Protein AF-A0A418GH35-F1 (afdb_monomer_lite)

pLDDT: mean 96.95, std 5.36, range [60.81, 98.81]

Secondary structure (DSSP, 8-state):
-THHHHHHHHHHTS-----TT--SSSSSHHHHHHHHHHHHHHHHTT-SS-EE-TTS-EE-

Structure (mmCIF, N/CA/C/O backbone):
data_AF-A0A418GH35-F1
#
_entry.id   AF-A0A418GH35-F1
#
loop_
_atom_site.group_PDB
_atom_site.id
_atom_site.type_symbol
_atom_site.label_atom_id
_atom_site.label_alt_id
_atom_site.label_comp_id
_atom_site.label_asym_id
_atom_site.label_entity_id
_atom_site.label_seq_id
_atom_site.pdbx_PDB_ins_code
_atom_site.Cartn_x
_atom_site.Cartn_y
_atom_site.Cartn_z
_atom_site.occupancy
_atom_site.B_iso_or_equiv
_atom_site.auth_seq_id
_atom_site.auth_comp_id
_atom_site.auth_asym_id
_atom_site.auth_atom_id
_atom_site.pdbx_PDB_model_num
ATOM 1 N N . MET A 1 1 ? -13.054 8.501 14.307 1.00 60.81 1 MET A N 1
ATOM 2 C CA . MET A 1 1 ? -12.575 9.287 13.138 1.00 60.81 1 MET A CA 1
ATOM 3 C C . MET A 1 1 ? -11.098 9.670 13.295 1.00 60.81 1 MET A C 1
ATOM 5 O O . MET A 1 1 ? -10.506 10.238 12.389 1.00 60.81 1 MET A O 1
ATOM 9 N N . ASP A 1 2 ? -10.489 9.302 14.424 1.00 79.81 2 ASP A N 1
ATOM 10 C CA . ASP A 1 2 ? -9.251 9.888 14.948 1.00 79.81 2 ASP A CA 1
ATOM 11 C C . ASP A 1 2 ? -7.994 9.401 14.223 1.00 79.81 2 ASP A C 1
ATOM 13 O O . ASP A 1 2 ? -7.010 10.122 14.127 1.00 79.81 2 ASP A O 1
ATOM 17 N N . LYS A 1 3 ? -8.056 8.210 13.613 1.00 91.38 3 LYS A N 1
ATOM 18 C CA . LYS A 1 3 ? -6.937 7.634 12.855 1.00 91.38 3 LYS A CA 1
ATOM 19 C C . LYS A 1 3 ? -6.855 8.109 11.403 1.00 91.38 3 LYS A C 1
ATOM 21 O O . LYS A 1 3 ? -5.936 7.703 10.702 1.00 91.38 3 LYS A O 1
ATOM 26 N N . LEU A 1 4 ? -7.801 8.920 10.914 1.00 96.19 4 LEU A N 1
ATOM 27 C CA . LEU A 1 4 ? -7.818 9.328 9.503 1.00 96.19 4 LEU A CA 1
ATOM 28 C C . LEU A 1 4 ? -6.578 10.154 9.143 1.00 96.19 4 LEU A C 1
ATOM 30 O O . LEU A 1 4 ? -5.889 9.825 8.181 1.00 96.19 4 LEU A O 1
ATOM 34 N N . LEU A 1 5 ? -6.273 11.184 9.940 1.00 96.56 5 LEU A N 1
ATOM 35 C CA . LEU A 1 5 ? -5.098 12.029 9.719 1.00 96.56 5 LEU A CA 1
ATOM 36 C C . LEU A 1 5 ? -3.797 11.239 9.915 1.00 96.56 5 LEU A C 1
ATOM 38 O O . LEU A 1 5 ? -2.896 11.344 9.092 1.00 96.56 5 LEU A O 1
ATOM 42 N N . GLU A 1 6 ? -3.720 10.415 10.961 1.00 96.62 6 GLU A N 1
ATOM 43 C CA . GLU A 1 6 ? -2.561 9.560 11.245 1.00 96.62 6 GLU A CA 1
ATOM 44 C C . GLU A 1 6 ? -2.265 8.594 10.088 1.00 96.62 6 GLU A C 1
ATOM 46 O O . GLU A 1 6 ? -1.144 8.551 9.586 1.00 96.62 6 GLU A O 1
ATOM 51 N N . ARG A 1 7 ? -3.283 7.863 9.612 1.00 97.31 7 ARG A N 1
ATOM 52 C CA . ARG A 1 7 ? -3.162 6.945 8.472 1.00 97.31 7 ARG A CA 1
ATOM 53 C C . ARG A 1 7 ? -2.748 7.687 7.210 1.00 97.31 7 ARG A C 1
ATOM 55 O O . ARG A 1 7 ? -1.813 7.257 6.547 1.00 97.31 7 ARG A O 1
ATOM 62 N N . PHE A 1 8 ? -3.391 8.818 6.916 1.00 98.12 8 PHE A N 1
ATOM 63 C CA . PHE A 1 8 ? -3.036 9.644 5.765 1.00 98.12 8 PHE A CA 1
ATOM 64 C C . PHE A 1 8 ? -1.564 10.073 5.809 1.00 98.12 8 PHE A C 1
ATOM 66 O O . PHE A 1 8 ? -0.837 9.817 4.854 1.00 98.12 8 PHE A O 1
ATOM 73 N N . LEU A 1 9 ? -1.112 10.659 6.925 1.00 97.81 9 LEU A N 1
ATOM 74 C CA . LEU A 1 9 ? 0.273 11.111 7.092 1.00 97.81 9 LEU A CA 1
ATOM 75 C C . LEU A 1 9 ? 1.282 9.956 7.025 1.00 97.81 9 LEU A C 1
ATOM 77 O O . LEU A 1 9 ? 2.359 10.127 6.460 1.00 97.81 9 LEU A O 1
ATOM 81 N N . ASN A 1 10 ? 0.928 8.776 7.539 1.00 97.88 10 ASN A N 1
ATOM 82 C CA . ASN A 1 10 ? 1.769 7.589 7.421 1.00 97.88 10 ASN A CA 1
ATOM 83 C C . ASN A 1 10 ? 1.889 7.146 5.952 1.00 97.88 10 ASN A C 1
ATOM 85 O O . ASN A 1 10 ? 2.995 6.997 5.440 1.00 97.88 10 ASN A O 1
ATOM 89 N N . TYR A 1 11 ? 0.776 7.034 5.223 1.00 98.38 11 TYR A N 1
ATOM 90 C CA . TYR A 1 11 ? 0.804 6.592 3.825 1.00 98.38 11 TYR A CA 1
ATOM 91 C C . TYR A 1 11 ? 1.556 7.565 2.910 1.00 98.38 11 TYR A C 1
ATOM 93 O O . TYR A 1 11 ? 2.346 7.119 2.084 1.00 98.38 11 TYR A O 1
ATOM 101 N N . VAL A 1 12 ? 1.364 8.882 3.067 1.00 98.19 12 VAL A N 1
ATOM 102 C CA . VAL A 1 12 ? 2.073 9.884 2.242 1.00 98.19 12 VAL A CA 1
ATOM 103 C C . VAL A 1 12 ? 3.559 10.007 2.583 1.00 98.19 12 VAL A C 1
ATOM 105 O O . VAL A 1 12 ? 4.314 10.564 1.792 1.00 98.19 12 VAL A O 1
ATOM 108 N N . SER A 1 13 ? 3.995 9.494 3.739 1.00 98.12 13 SER A N 1
ATOM 109 C CA . SER A 1 13 ? 5.418 9.429 4.097 1.00 98.12 13 SER A CA 1
ATOM 110 C C . SER A 1 13 ? 6.176 8.329 3.341 1.00 98.12 13 SER A C 1
ATOM 112 O O . SER A 1 13 ? 7.408 8.346 3.294 1.00 98.12 13 SER A O 1
ATOM 114 N N . LEU A 1 14 ? 5.453 7.386 2.725 1.00 98.38 14 LEU A N 1
ATOM 115 C CA . LEU A 1 14 ? 6.022 6.314 1.919 1.00 98.38 14 LEU A CA 1
ATOM 116 C C . LEU A 1 14 ? 6.146 6.754 0.457 1.00 98.38 14 LEU A C 1
ATOM 118 O O . LEU A 1 14 ? 5.150 7.056 -0.204 1.00 98.38 14 LEU A O 1
ATOM 122 N N . ASP A 1 15 ? 7.364 6.706 -0.086 1.00 98.56 15 ASP A N 1
ATOM 123 C CA . ASP A 1 15 ? 7.562 6.802 -1.533 1.00 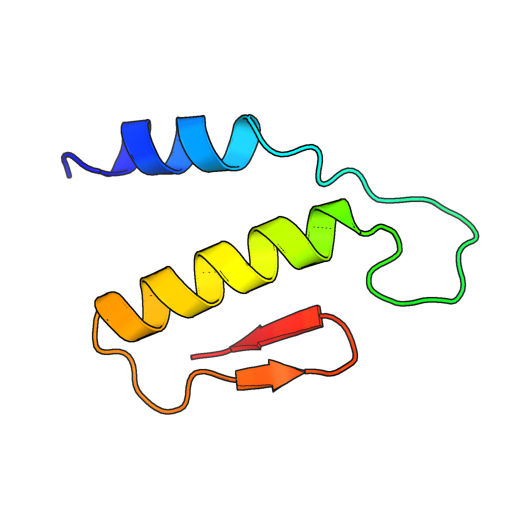98.56 15 ASP A CA 1
ATOM 124 C C . ASP A 1 15 ? 6.976 5.556 -2.207 1.00 98.56 15 ASP A C 1
ATOM 126 O O . ASP A 1 15 ? 7.506 4.453 -2.087 1.00 98.56 15 ASP A O 1
ATOM 130 N N . THR A 1 16 ? 5.853 5.744 -2.893 1.00 98.50 16 THR A N 1
ATOM 131 C CA . THR A 1 16 ? 5.085 4.703 -3.592 1.00 98.50 16 THR A CA 1
ATOM 132 C C . THR A 1 16 ? 4.982 4.990 -5.088 1.00 98.50 16 THR A C 1
ATOM 134 O O . THR A 1 16 ? 4.169 4.387 -5.793 1.00 98.50 16 THR A O 1
ATOM 137 N N . GLN A 1 17 ? 5.809 5.908 -5.599 1.00 98.69 17 GLN A N 1
ATOM 138 C CA . GLN A 1 17 ? 5.733 6.342 -6.983 1.00 98.69 17 GLN A CA 1
ATOM 139 C C . GLN A 1 17 ? 5.959 5.165 -7.945 1.00 98.69 17 GLN A C 1
ATOM 141 O O . GLN A 1 17 ? 6.863 4.341 -7.779 1.00 98.69 17 GLN A O 1
ATOM 146 N N . SER A 1 18 ? 5.120 5.080 -8.978 1.00 98.31 18 SER A N 1
ATOM 147 C CA . SER A 1 18 ? 5.266 4.092 -10.050 1.00 98.31 18 SER A CA 1
ATOM 148 C C . SER A 1 18 ? 6.412 4.442 -11.000 1.00 98.31 18 SER A C 1
ATOM 150 O O . SER A 1 18 ? 6.752 5.609 -11.188 1.00 98.31 18 SER A O 1
ATOM 152 N N . LYS A 1 19 ? 6.971 3.424 -11.661 1.00 98.62 19 LYS A N 1
ATOM 153 C CA . LYS A 1 19 ? 8.041 3.576 -12.651 1.00 98.62 19 LYS A CA 1
ATOM 154 C C . LYS A 1 19 ? 7.597 3.032 -14.006 1.00 98.62 19 LYS A C 1
ATOM 156 O O . LYS A 1 19 ? 7.353 1.837 -14.161 1.00 98.62 19 LYS A O 1
ATOM 161 N N . ALA A 1 20 ? 7.516 3.918 -14.996 1.00 97.81 20 ALA A N 1
ATOM 162 C CA . ALA A 1 20 ? 7.171 3.547 -16.365 1.00 97.81 20 ALA A CA 1
ATOM 163 C C . ALA A 1 20 ? 8.244 2.643 -17.002 1.00 97.81 20 ALA A C 1
ATOM 165 O O . ALA A 1 20 ? 9.426 2.717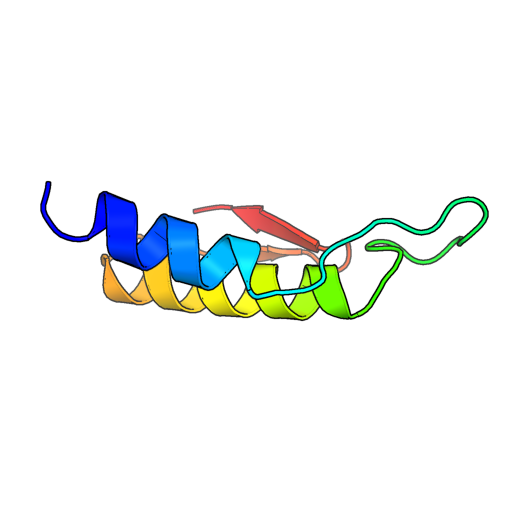 -16.663 1.00 97.81 20 ALA A O 1
ATOM 166 N N . GLY A 1 21 ? 7.828 1.790 -17.943 1.00 97.62 21 GLY A N 1
ATOM 167 C CA . GLY A 1 21 ? 8.728 0.904 -18.693 1.00 97.62 21 GLY A CA 1
ATOM 168 C C . GLY A 1 21 ? 9.244 -0.316 -17.917 1.00 97.62 21 GLY A C 1
ATOM 169 O O . GLY A 1 21 ? 10.062 -1.069 -18.442 1.00 97.62 21 GLY A O 1
ATOM 170 N N . VAL A 1 22 ? 8.772 -0.541 -16.688 1.00 97.56 22 VAL A N 1
ATOM 171 C CA . VAL A 1 22 ? 9.110 -1.725 -15.888 1.00 97.56 22 VAL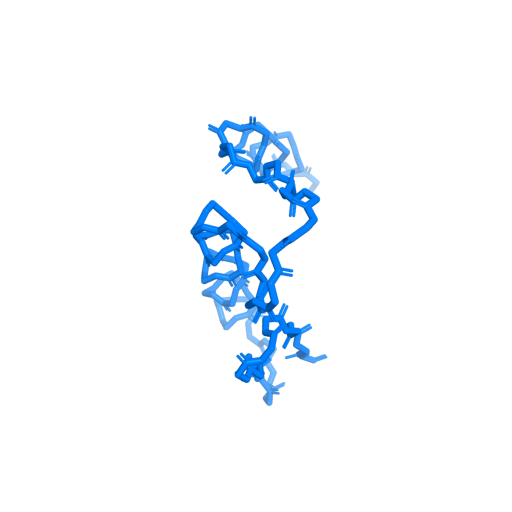 A CA 1
ATOM 172 C C . VAL A 1 22 ? 8.128 -2.857 -16.198 1.00 97.56 22 VAL A C 1
ATOM 174 O O . VAL A 1 22 ? 6.920 -2.649 -16.217 1.00 97.56 22 VAL A O 1
ATOM 177 N N . ARG A 1 23 ? 8.646 -4.069 -16.447 1.00 97.12 23 ARG A N 1
ATOM 178 C CA . ARG A 1 23 ? 7.820 -5.274 -16.680 1.00 97.12 23 ARG A CA 1
ATOM 179 C C . ARG A 1 23 ? 7.307 -5.917 -15.390 1.00 97.12 23 ARG A C 1
ATOM 181 O O . ARG A 1 23 ? 6.314 -6.637 -15.417 1.00 97.12 23 ARG A O 1
ATOM 188 N N . GLN A 1 24 ? 8.018 -5.709 -14.286 1.00 96.81 24 GLN A N 1
ATOM 189 C CA . GLN A 1 24 ? 7.601 -6.163 -12.965 1.00 96.81 24 GLN A CA 1
ATOM 190 C C . GLN A 1 24 ? 6.378 -5.366 -12.502 1.00 96.81 24 GLN A C 1
ATOM 192 O O . GLN A 1 24 ? 6.287 -4.162 -12.736 1.00 96.81 24 GLN A O 1
ATOM 197 N N . VAL A 1 25 ? 5.450 -6.049 -11.837 1.00 97.75 25 VAL A N 1
ATOM 198 C CA . VAL A 1 25 ? 4.267 -5.442 -11.229 1.00 97.75 25 VAL A CA 1
ATOM 199 C C . VAL A 1 25 ? 4.188 -5.923 -9.783 1.00 97.75 25 VAL A C 1
ATOM 201 O O . VAL A 1 25 ? 4.218 -7.142 -9.587 1.00 97.75 25 VAL A O 1
ATOM 204 N N . PRO A 1 26 ? 4.085 -5.012 -8.798 1.00 98.25 26 PRO A N 1
ATOM 205 C CA . PRO A 1 26 ? 4.258 -3.557 -8.877 1.00 98.25 26 PRO A CA 1
ATOM 206 C C . PRO A 1 26 ? 5.618 -3.132 -9.445 1.00 98.25 26 PRO A C 1
ATOM 208 O O . PRO A 1 26 ? 6.603 -3.863 -9.362 1.00 98.25 26 PRO A O 1
ATOM 211 N N . SER A 1 27 ? 5.674 -1.935 -10.029 1.00 98.50 27 SER A N 1
ATOM 212 C CA . SER A 1 27 ? 6.874 -1.449 -10.729 1.00 98.50 27 SER A CA 1
ATOM 213 C C . SER A 1 27 ? 8.001 -0.984 -9.802 1.00 98.50 27 SER A C 1
ATOM 215 O O . SER A 1 27 ? 9.113 -0.736 -10.267 1.00 98.50 27 SER A O 1
ATOM 217 N N . THR A 1 28 ? 7.702 -0.766 -8.519 1.00 98.44 28 THR A N 1
ATOM 218 C CA . THR A 1 28 ? 8.644 -0.235 -7.527 1.00 98.44 28 THR A CA 1
ATOM 219 C C . THR A 1 28 ? 8.439 -0.893 -6.168 1.00 98.44 28 THR A C 1
ATOM 221 O O . THR A 1 28 ? 7.321 -1.227 -5.784 1.00 98.44 28 THR A O 1
ATOM 224 N N . GLU A 1 29 ? 9.530 -1.028 -5.416 1.00 98.25 29 GLU A N 1
ATOM 225 C CA . GLU A 1 29 ? 9.529 -1.612 -4.068 1.00 98.25 29 GLU A CA 1
ATOM 226 C C . GLU A 1 29 ? 8.694 -0.799 -3.069 1.00 98.25 29 GLU A C 1
ATOM 228 O O . GLU A 1 29 ? 8.086 -1.340 -2.149 1.00 98.25 29 GLU A O 1
ATOM 233 N N . GLY A 1 30 ? 8.611 0.516 -3.275 1.00 98.38 30 GLY A N 1
ATOM 234 C CA . GLY A 1 30 ? 7.780 1.409 -2.473 1.00 98.38 30 GLY A CA 1
ATOM 235 C C . GLY A 1 30 ? 6.310 0.992 -2.417 1.00 98.38 30 GLY A C 1
ATOM 236 O O . GLY A 1 30 ? 5.693 1.013 -1.354 1.00 98.38 30 GLY A O 1
ATOM 237 N N . GLN A 1 31 ? 5.768 0.521 -3.545 1.00 98.75 31 GLN A N 1
ATOM 238 C CA . GLN A 1 31 ? 4.394 0.020 -3.621 1.00 98.75 31 GLN A CA 1
ATOM 239 C C . GLN A 1 31 ? 4.202 -1.226 -2.746 1.00 98.75 31 GLN A C 1
ATOM 241 O O . GLN A 1 31 ? 3.201 -1.318 -2.039 1.00 98.75 31 GLN A O 1
ATOM 246 N N . TRP A 1 32 ? 5.177 -2.144 -2.719 1.00 98.62 32 TRP A N 1
ATOM 247 C CA . TRP A 1 32 ? 5.139 -3.315 -1.836 1.00 98.62 32 TRP A CA 1
ATOM 248 C C . TRP A 1 32 ? 5.125 -2.930 -0.360 1.00 98.62 32 TRP A C 1
ATOM 250 O O . TRP A 1 32 ? 4.345 -3.494 0.404 1.00 98.62 32 TRP A O 1
ATOM 260 N N . LYS A 1 33 ? 5.921 -1.933 0.042 1.00 98.56 33 LYS A N 1
ATOM 261 C CA . LYS A 1 33 ? 5.941 -1.458 1.435 1.00 98.56 33 LYS A CA 1
ATOM 262 C C . LYS A 1 33 ? 4.564 -0.985 1.899 1.00 98.56 33 LYS A C 1
ATOM 264 O O . LYS A 1 33 ? 4.117 -1.386 2.970 1.00 98.56 33 LYS A O 1
ATOM 269 N N . LEU A 1 34 ? 3.873 -0.180 1.085 1.00 98.75 34 LEU A N 1
ATOM 270 C CA . LEU A 1 34 ? 2.516 0.260 1.414 1.00 98.75 34 LEU A CA 1
ATOM 271 C C . LEU A 1 34 ? 1.525 -0.916 1.413 1.00 98.75 34 LEU A C 1
ATOM 273 O O . LEU A 1 34 ? 0.696 -1.000 2.311 1.00 98.75 34 LEU A O 1
ATOM 277 N N . LEU A 1 35 ? 1.617 -1.844 0.456 1.00 98.81 35 LEU A N 1
ATOM 278 C CA . LEU A 1 35 ? 0.736 -3.018 0.401 1.00 98.81 35 LEU A CA 1
ATOM 279 C C . LEU A 1 35 ? 0.864 -3.911 1.643 1.00 98.81 35 LEU A C 1
ATOM 281 O O . LEU A 1 35 ? -0.153 -4.364 2.163 1.00 98.81 35 LEU A O 1
ATOM 285 N N . HIS A 1 36 ? 2.081 -4.144 2.140 1.00 98.69 36 HIS A N 1
ATOM 286 C CA . HIS A 1 36 ? 2.301 -4.915 3.365 1.00 98.69 36 HIS A CA 1
ATOM 287 C C . HIS A 1 36 ? 1.769 -4.193 4.605 1.00 98.69 36 HIS A C 1
ATOM 289 O O . HIS A 1 36 ? 1.053 -4.811 5.388 1.00 98.69 36 HIS A O 1
ATOM 295 N N . LEU A 1 37 ? 2.004 -2.880 4.721 1.00 98.56 37 LEU A N 1
ATOM 296 C CA . LEU A 1 37 ? 1.419 -2.064 5.790 1.00 98.56 37 LEU A CA 1
ATOM 297 C C . LEU A 1 37 ? -0.116 -2.135 5.784 1.00 98.56 37 LEU A C 1
ATOM 299 O O . LEU A 1 37 ? -0.745 -2.296 6.826 1.00 98.56 37 LEU A O 1
ATOM 303 N N . LEU A 1 38 ? -0.738 -2.007 4.610 1.00 98.62 38 LEU A N 1
ATOM 304 C CA . LEU A 1 38 ? -2.192 -2.084 4.486 1.00 98.62 38 LEU A CA 1
ATOM 305 C C . LEU A 1 38 ? -2.707 -3.484 4.825 1.00 98.62 38 LEU A C 1
ATOM 307 O O . LEU A 1 38 ? -3.735 -3.596 5.485 1.00 98.62 38 LEU A O 1
ATOM 311 N N . LYS A 1 39 ? -1.998 -4.541 4.412 1.00 98.62 39 LYS A N 1
ATOM 312 C CA . LYS A 1 39 ? -2.359 -5.924 4.738 1.00 98.62 39 LYS A CA 1
ATOM 313 C C . LYS A 1 39 ? -2.435 -6.128 6.252 1.00 98.62 39 LYS A C 1
ATOM 315 O O . LYS A 1 39 ? -3.468 -6.578 6.737 1.00 98.62 39 LYS A O 1
ATOM 320 N N . GLU A 1 40 ? -1.389 -5.732 6.975 1.00 98.31 40 GLU A N 1
ATOM 321 C CA . GLU A 1 40 ? -1.342 -5.806 8.440 1.00 98.31 40 GLU A CA 1
ATOM 322 C C . GLU A 1 40 ? -2.508 -5.029 9.068 1.00 98.31 40 GLU A C 1
ATOM 324 O O . GLU A 1 40 ? -3.224 -5.553 9.915 1.00 98.31 40 GLU A O 1
ATOM 329 N N . GLN A 1 41 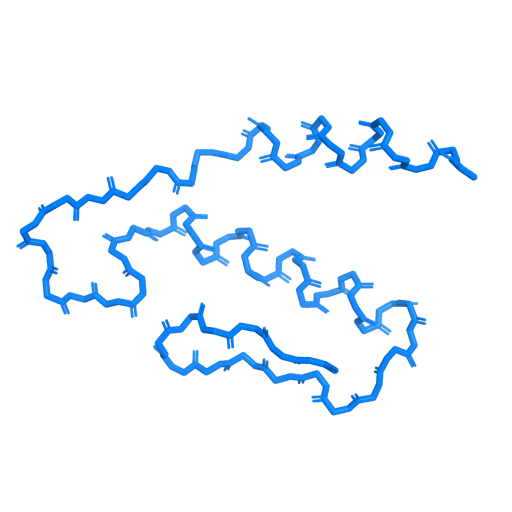? -2.788 -3.815 8.587 1.00 97.81 41 GLN A N 1
ATOM 330 C CA . GLN A 1 41 ? -3.897 -3.007 9.102 1.00 97.81 41 GLN A CA 1
ATOM 331 C C . GLN A 1 41 ? -5.279 -3.627 8.854 1.00 97.81 41 GLN A C 1
ATOM 333 O O . GLN A 1 41 ? -6.175 -3.441 9.677 1.00 97.81 41 GLN A O 1
ATOM 338 N N . L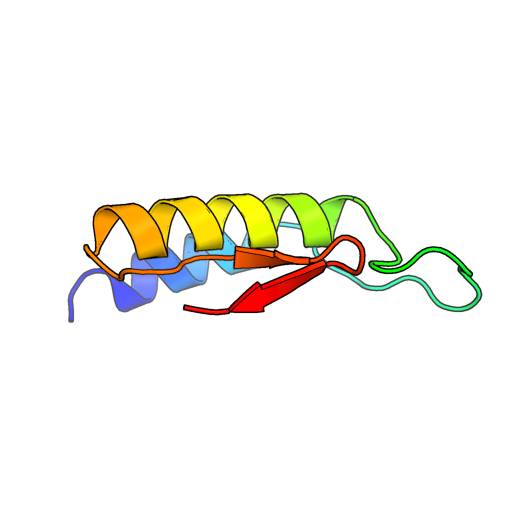EU A 1 42 ? -5.487 -4.329 7.735 1.00 98.25 42 LEU A N 1
ATOM 339 C CA . LEU A 1 42 ? -6.744 -5.039 7.462 1.00 98.25 42 LEU A CA 1
ATOM 340 C C . LEU A 1 42 ? -6.898 -6.259 8.380 1.00 98.25 42 LEU A C 1
ATOM 342 O O . LEU A 1 42 ? -7.984 -6.480 8.916 1.00 98.25 42 LEU A O 1
ATOM 346 N N . GLU A 1 43 ? -5.813 -7.003 8.606 1.00 98.06 43 GLU A N 1
ATOM 347 C CA . GLU A 1 43 ? -5.780 -8.138 9.537 1.00 98.06 43 GLU A CA 1
ATOM 348 C C . GLU A 1 43 ? -6.033 -7.677 10.987 1.00 98.06 43 GLU A C 1
ATOM 350 O O . GLU A 1 43 ? -6.875 -8.248 11.678 1.00 98.06 43 GLU A O 1
ATOM 355 N N . GLU A 1 44 ? -5.406 -6.582 11.429 1.00 97.31 44 GLU A N 1
ATOM 356 C CA . GLU A 1 44 ? -5.636 -5.965 12.747 1.00 97.31 44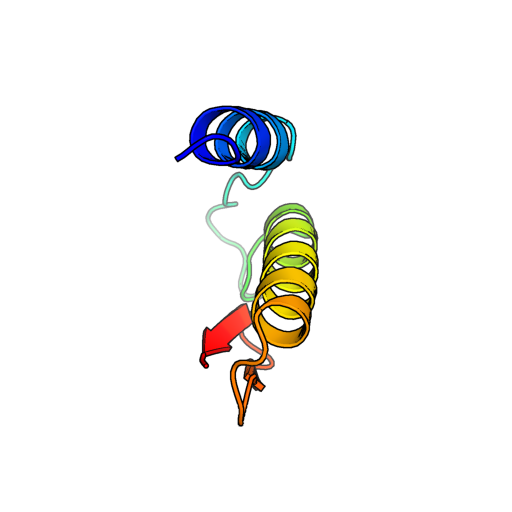 GLU A CA 1
ATOM 357 C C . GLU A 1 44 ? -7.064 -5.437 12.927 1.00 97.31 44 GLU A C 1
ATOM 359 O O . GLU A 1 44 ? -7.603 -5.432 14.035 1.00 97.31 44 GLU A O 1
ATOM 364 N N . MET A 1 45 ? -7.695 -4.983 11.842 1.00 96.38 45 MET A N 1
ATOM 365 C CA . MET A 1 45 ? -9.102 -4.577 11.843 1.00 96.38 45 MET A CA 1
ATOM 366 C C . MET A 1 45 ? -10.066 -5.771 11.919 1.00 96.38 45 MET A C 1
ATOM 368 O O . MET A 1 45 ? -11.270 -5.560 12.069 1.00 96.38 45 MET A O 1
ATOM 372 N N . GLY A 1 46 ? -9.558 -7.005 11.841 1.00 98.06 46 GLY A N 1
ATOM 373 C CA . GLY A 1 46 ? -10.346 -8.230 11.932 1.00 98.06 46 GLY A CA 1
ATOM 374 C C . GLY A 1 46 ? -11.030 -8.626 10.625 1.00 98.06 46 GLY A C 1
ATOM 375 O O . GLY A 1 46 ? -11.986 -9.403 10.662 1.00 98.06 46 GLY A O 1
ATOM 376 N N . LEU A 1 47 ? -10.580 -8.102 9.477 1.00 98.25 47 LEU A N 1
ATOM 377 C CA . LEU A 1 47 ? -11.066 -8.589 8.189 1.00 98.25 47 LEU A CA 1
ATOM 378 C C . LEU A 1 47 ? -10.566 -10.017 7.955 1.00 98.25 47 LEU A C 1
ATOM 380 O O . LEU A 1 47 ? -9.459 -10.393 8.339 1.00 98.25 47 LEU A O 1
ATOM 384 N N . ILE A 1 48 ? -11.408 -10.818 7.311 1.00 95.62 48 ILE A N 1
ATOM 385 C CA . ILE A 1 48 ? -11.125 -12.217 6.991 1.00 95.62 48 ILE A CA 1
ATOM 386 C C . ILE A 1 48 ? -10.748 -12.348 5.518 1.00 95.62 48 ILE A C 1
ATOM 388 O O . ILE A 1 48 ? -11.145 -11.527 4.705 1.00 95.62 48 ILE A O 1
ATOM 392 N N . ASN A 1 49 ? -10.021 -13.408 5.159 1.00 97.00 49 ASN A N 1
ATOM 393 C CA . ASN A 1 49 ? -9.598 -13.666 3.775 1.00 97.00 49 ASN A CA 1
ATOM 394 C C . ASN A 1 49 ? -8.761 -12.530 3.149 1.00 97.00 49 ASN A C 1
ATOM 396 O O . ASN A 1 49 ? -8.797 -12.332 1.933 1.00 97.00 49 ASN A O 1
ATOM 400 N N . VAL A 1 50 ? -7.967 -11.822 3.963 1.00 98.25 50 VAL A N 1
ATOM 401 C CA . VAL A 1 50 ? -7.001 -10.835 3.467 1.00 98.25 50 VAL A CA 1
ATOM 402 C C . VAL A 1 50 ? -5.951 -11.547 2.608 1.00 98.25 50 VAL A C 1
ATOM 404 O O . VAL A 1 50 ? -5.217 -12.419 3.075 1.00 98.25 50 VAL A O 1
ATOM 407 N N . THR A 1 51 ? -5.867 -11.184 1.333 1.00 98.44 51 THR A N 1
ATOM 408 C CA . THR A 1 51 ? -4.952 -11.783 0.356 1.00 98.44 51 THR A CA 1
ATOM 409 C C . THR A 1 51 ? -4.176 -10.705 -0.383 1.00 98.44 51 THR A C 1
ATOM 411 O O . THR A 1 51 ? -4.715 -9.669 -0.758 1.00 98.44 51 THR A O 1
ATOM 414 N N . LEU A 1 52 ? -2.888 -10.956 -0.608 1.00 98.62 52 LEU A N 1
ATOM 415 C CA . LEU A 1 52 ? -2.015 -10.097 -1.400 1.00 98.62 52 LEU A CA 1
ATOM 416 C C . LEU A 1 52 ? -1.468 -10.929 -2.557 1.00 98.62 52 LEU A C 1
ATOM 418 O O . LEU A 1 52 ? -0.743 -11.896 -2.333 1.00 98.62 52 LEU A O 1
ATOM 422 N N . SER A 1 53 ? -1.864 -10.591 -3.783 1.00 98.50 53 SER A N 1
ATOM 423 C CA . SER A 1 53 ? -1.460 -11.336 -4.976 1.00 98.50 53 SER A CA 1
ATOM 424 C C . SER A 1 53 ? 0.018 -11.115 -5.315 1.00 98.50 53 SER A C 1
ATOM 426 O O . SER A 1 53 ? 0.604 -10.088 -4.973 1.00 98.50 53 SER A O 1
ATOM 428 N N . GLU A 1 54 ? 0.607 -12.024 -6.099 1.00 98.06 54 GLU A N 1
ATOM 429 C CA . GLU A 1 54 ? 1.976 -11.875 -6.628 1.00 98.06 54 GLU A CA 1
ATOM 430 C C . GLU A 1 54 ? 2.171 -10.619 -7.498 1.00 98.06 54 GLU A C 1
ATOM 432 O O . GLU A 1 54 ? 3.301 -10.220 -7.775 1.00 98.06 54 GLU A O 1
ATOM 437 N N . LYS A 1 55 ? 1.075 -10.000 -7.958 1.00 98.19 55 LYS A N 1
ATOM 438 C CA . LYS A 1 55 ? 1.079 -8.762 -8.751 1.00 98.19 55 LYS A CA 1
ATOM 439 C C . LYS A 1 55 ? 0.743 -7.521 -7.923 1.00 98.19 55 LYS A C 1
ATOM 441 O O . LYS A 1 55 ? 0.506 -6.463 -8.495 1.00 98.19 55 LYS A O 1
ATOM 446 N N . GLY A 1 56 ? 0.740 -7.628 -6.595 1.00 98.00 56 GLY A N 1
ATOM 447 C CA . GLY A 1 56 ? 0.568 -6.491 -5.695 1.00 98.00 56 GLY A CA 1
ATOM 448 C C . GLY A 1 56 ? -0.859 -5.947 -5.649 1.00 98.00 56 GLY A C 1
ATOM 449 O O . GLY A 1 56 ? -1.063 -4.744 -5.516 1.00 98.00 56 GLY A O 1
ATOM 450 N N . THR A 1 57 ? -1.857 -6.823 -5.772 1.00 98.56 57 THR A N 1
ATOM 451 C CA . THR A 1 57 ? -3.259 -6.484 -5.493 1.00 98.56 57 THR A CA 1
ATOM 452 C C . THR A 1 57 ? -3.627 -7.010 -4.113 1.00 98.56 57 THR A C 1
ATOM 454 O O . THR A 1 57 ? -3.582 -8.221 -3.896 1.00 98.56 57 THR A O 1
ATOM 457 N N . LEU A 1 58 ? -3.971 -6.106 -3.195 1.00 98.69 58 LEU A N 1
ATOM 458 C CA . LEU A 1 58 ? -4.474 -6.436 -1.862 1.00 98.69 58 LEU A CA 1
ATOM 459 C C . LEU A 1 58 ? -6.007 -6.500 -1.890 1.00 98.69 58 LEU A C 1
ATOM 461 O O . LEU A 1 58 ? -6.652 -5.568 -2.369 1.00 98.69 58 LEU A O 1
ATOM 465 N N . MET A 1 59 ? -6.578 -7.590 -1.386 1.00 98.38 59 MET A N 1
ATOM 466 C CA . MET A 1 59 ? -8.021 -7.824 -1.276 1.00 98.38 59 MET A CA 1
ATOM 467 C C . MET A 1 59 ? -8.348 -8.323 0.133 1.00 98.38 59 MET A C 1
ATOM 469 O O . MET A 1 59 ? -7.529 -9.019 0.730 1.00 98.38 59 MET A O 1
ATOM 473 N N . ALA A 1 60 ? -9.520 -7.972 0.655 1.00 95.44 60 ALA A N 1
ATOM 474 C CA . ALA A 1 60 ? -10.034 -8.386 1.959 1.00 95.44 60 ALA A CA 1
ATOM 475 C C . ALA A 1 60 ? -11.566 -8.355 1.954 1.00 95.44 60 ALA A C 1
ATOM 477 O O . ALA A 1 60 ? -12.120 -7.608 1.111 1.00 95.44 60 ALA A O 1
#

Foldseek 3Di:
DVCPVVVVVVLVVFDQDQDPPAPAARRDVSLVVVLVVVLVVCVVVVDPPFDADSRGDTDD

Radius of gyration: 12.78 Å; chains: 1; bounding box: 22×26×34 Å

Organism: Escherichia coli (NCBI:txid562)

Sequence (60 aa):
MDKLLERFLNYVSLDTQSKAGVRQVPSTEGQWKLLHLLKEQLEEMGLINVTLSEKGTLMA